Protein AF-D8F908-F1 (afdb_monomer)

Secondary structure (DSSP, 8-state):
-------TT--PPP------HHHHHHHHHHHHHHT--HHHHHHHHHHHHHHHHHHHHHHHHHHHHHHHHTT-SSS--HHHHHHHH----

Sequence (89 aa):
MVVYTLCRGLNMIRTQIYLTEHQRNELAIMAKSLGKKQSELIREAIDRLIDQAGKTHRKQVLQKAAGIWSNRTDLPDFETIRSEWNRGL

Solvent-accessible surface area (backbone atoms only — not comparable to full-atom values): 5736 Å² total; per-residue (Å²): 141,77,88,85,75,86,72,86,86,77,78,84,75,91,77,89,79,90,68,56,71,67,58,49,51,53,43,50,52,53,16,62,76,70,76,47,52,55,75,52,55,54,47,54,52,49,52,52,50,51,54,51,49,52,54,51,49,53,50,52,52,50,54,56,51,51,61,68,57,71,79,53,87,87,63,76,68,61,67,62,60,53,55,70,70,64,66,80,127

Structure (mmCIF, N/CA/C/O backbone):
data_AF-D8F908-F1
#
_entry.id   AF-D8F908-F1
#
loop_
_atom_site.group_PDB
_atom_site.id
_atom_site.type_symbol
_atom_site.label_atom_id
_atom_site.label_alt_id
_atom_site.label_comp_id
_atom_site.label_asym_id
_atom_site.label_entity_id
_atom_site.label_seq_id
_atom_site.pdbx_PDB_ins_code
_atom_site.Cartn_x
_atom_site.Cartn_y
_atom_site.Cartn_z
_atom_site.occupancy
_atom_site.B_iso_or_equiv
_atom_site.auth_seq_id
_atom_site.auth_comp_id
_atom_site.auth_asym_id
_atom_site.auth_atom_id
_atom_site.pdbx_PDB_model_num
ATOM 1 N N . MET A 1 1 ? -10.740 -20.401 4.572 1.00 33.00 1 MET A N 1
ATOM 2 C CA . MET A 1 1 ? -10.158 -20.698 3.249 1.00 33.00 1 MET A CA 1
ATOM 3 C C . MET A 1 1 ? -9.612 -19.387 2.691 1.00 33.00 1 MET A C 1
ATOM 5 O O . MET A 1 1 ? -10.354 -18.628 2.092 1.00 33.00 1 MET A O 1
ATOM 9 N N . VAL A 1 2 ? -8.358 -19.059 3.007 1.00 39.12 2 VAL A N 1
ATOM 10 C CA . VAL A 1 2 ? -7.618 -17.958 2.368 1.00 39.12 2 VAL A CA 1
ATOM 11 C C . VAL A 1 2 ? -6.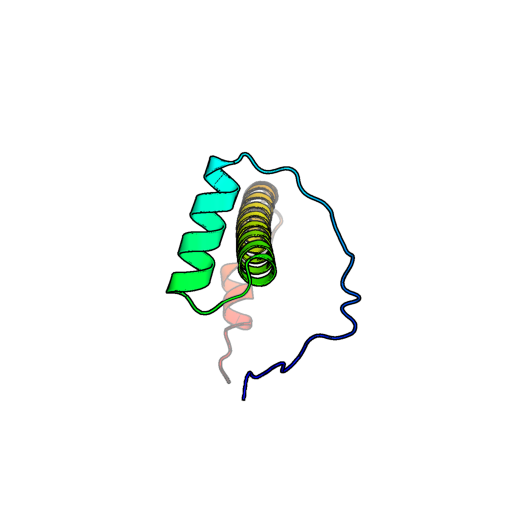430 -18.636 1.712 1.00 39.12 2 VAL A C 1
ATOM 13 O O . VAL A 1 2 ? -5.649 -19.316 2.374 1.00 39.12 2 VAL A O 1
ATOM 16 N N . VAL A 1 3 ? -6.416 -18.585 0.390 1.00 39.03 3 VAL A N 1
ATOM 17 C CA . VAL A 1 3 ? -5.526 -19.349 -0.477 1.00 39.03 3 VAL A CA 1
ATOM 18 C C . VAL A 1 3 ? -4.130 -18.727 -0.392 1.00 39.03 3 VAL A C 1
ATOM 20 O O . VAL A 1 3 ? -3.801 -17.813 -1.135 1.00 39.03 3 VAL A O 1
ATOM 23 N N . TYR A 1 4 ? -3.308 -19.199 0.547 1.00 39.38 4 TYR A N 1
ATOM 24 C CA . TYR A 1 4 ? -1.864 -18.945 0.563 1.00 39.38 4 TYR A CA 1
ATOM 25 C C . TYR A 1 4 ? -1.181 -19.905 -0.415 1.00 39.38 4 TYR A C 1
ATOM 27 O O . TYR A 1 4 ? -0.435 -20.792 -0.004 1.00 39.38 4 TYR A O 1
ATOM 35 N N . THR A 1 5 ? -1.480 -19.812 -1.709 1.00 42.84 5 THR A N 1
ATOM 36 C CA . THR A 1 5 ? -0.782 -20.644 -2.694 1.00 42.84 5 THR A CA 1
ATOM 37 C C . THR A 1 5 ? 0.334 -19.835 -3.342 1.00 42.84 5 THR A C 1
ATOM 39 O O . THR A 1 5 ? 0.087 -18.808 -3.962 1.00 42.84 5 THR A O 1
ATOM 42 N N . LEU A 1 6 ? 1.549 -20.378 -3.196 1.00 49.84 6 LEU A N 1
ATOM 43 C CA . LEU A 1 6 ? 2.806 -20.034 -3.866 1.00 49.84 6 LEU A CA 1
ATOM 44 C C . LEU A 1 6 ? 3.503 -18.738 -3.431 1.00 49.84 6 LEU A C 1
ATOM 46 O O . LEU A 1 6 ? 3.413 -17.712 -4.090 1.00 49.84 6 LEU A O 1
ATOM 50 N N . CYS A 1 7 ? 4.381 -18.852 -2.431 1.00 40.84 7 CYS A N 1
ATOM 51 C CA . CYS A 1 7 ? 5.662 -18.153 -2.504 1.00 40.84 7 CYS A CA 1
ATOM 52 C C . CYS A 1 7 ? 6.762 -18.961 -1.810 1.00 40.84 7 CYS A C 1
ATOM 54 O O . CYS A 1 7 ? 6.711 -19.238 -0.613 1.00 40.84 7 CYS A O 1
ATOM 56 N N . ARG A 1 8 ? 7.757 -19.357 -2.605 1.00 49.12 8 ARG A N 1
ATOM 57 C CA . ARG A 1 8 ? 9.044 -19.896 -2.163 1.00 49.12 8 ARG A CA 1
ATOM 58 C C . ARG A 1 8 ? 9.638 -18.978 -1.078 1.00 49.12 8 ARG A C 1
ATOM 60 O O . ARG A 1 8 ? 9.870 -17.809 -1.349 1.00 49.12 8 ARG A O 1
ATOM 67 N N . GLY A 1 9 ? 9.893 -19.504 0.121 1.00 44.69 9 GLY A N 1
ATOM 68 C CA . GLY A 1 9 ? 10.871 -18.964 1.081 1.00 44.69 9 GLY A CA 1
ATOM 69 C C . GLY A 1 9 ? 10.788 -17.476 1.462 1.00 44.69 9 GLY A C 1
ATOM 70 O O . GLY A 1 9 ? 11.823 -16.819 1.497 1.00 44.69 9 GLY A O 1
ATOM 71 N N . LEU A 1 10 ? 9.609 -16.923 1.767 1.00 53.59 10 LEU A N 1
ATOM 72 C CA . LEU A 1 10 ? 9.505 -15.552 2.289 1.00 53.59 10 LEU A CA 1
ATOM 73 C C . LEU A 1 10 ? 9.662 -15.536 3.814 1.00 53.59 10 LEU A C 1
ATOM 75 O O . LEU A 1 10 ? 8.717 -15.804 4.553 1.00 53.59 10 LEU A O 1
ATOM 79 N N . ASN A 1 11 ? 10.858 -15.198 4.290 1.00 75.44 11 ASN A N 1
ATOM 80 C CA . ASN A 1 11 ? 11.082 -14.915 5.703 1.00 75.44 11 ASN A CA 1
ATOM 81 C C . ASN A 1 11 ? 10.557 -13.497 5.995 1.00 75.44 11 ASN A C 1
ATOM 83 O O . ASN A 1 11 ? 11.121 -12.515 5.513 1.00 75.44 11 ASN A O 1
ATOM 87 N N . MET A 1 12 ? 9.437 -13.370 6.713 1.00 82.44 12 MET A N 1
ATOM 88 C CA . MET A 1 12 ? 8.873 -12.057 7.044 1.00 82.44 12 MET A CA 1
ATOM 89 C C . MET A 1 12 ? 9.773 -11.341 8.055 1.00 82.44 12 MET A C 1
ATOM 91 O O . MET A 1 12 ? 9.952 -11.814 9.175 1.00 82.44 12 MET A O 1
ATOM 95 N N . ILE A 1 13 ? 10.296 -10.174 7.685 1.00 87.00 13 ILE A N 1
ATOM 96 C CA . ILE A 1 13 ? 11.097 -9.335 8.582 1.00 87.00 13 ILE A CA 1
ATOM 97 C C . ILE A 1 13 ? 10.173 -8.320 9.259 1.00 87.00 13 ILE A C 1
ATOM 99 O O . ILE A 1 13 ? 9.410 -7.615 8.596 1.00 87.00 13 ILE A O 1
ATOM 103 N N . ARG A 1 14 ? 10.223 -8.243 10.595 1.00 87.00 14 ARG A N 1
ATOM 104 C CA . ARG A 1 14 ? 9.484 -7.227 11.350 1.00 87.00 14 ARG A CA 1
ATOM 105 C C . ARG A 1 14 ? 10.166 -5.874 11.170 1.00 87.00 14 ARG A C 1
ATOM 107 O O . ARG A 1 14 ? 11.282 -5.679 11.638 1.00 87.00 14 ARG A O 1
ATOM 114 N N . THR A 1 15 ? 9.451 -4.930 10.574 1.00 88.56 15 THR A N 1
ATOM 115 C CA . THR A 1 15 ? 9.915 -3.551 10.397 1.00 88.56 15 THR A CA 1
ATOM 116 C C . THR A 1 15 ? 9.030 -2.604 11.194 1.00 88.56 15 THR A C 1
ATOM 118 O O . THR A 1 15 ? 7.804 -2.712 11.162 1.00 88.56 15 THR A O 1
ATOM 121 N N . GLN A 1 16 ? 9.651 -1.676 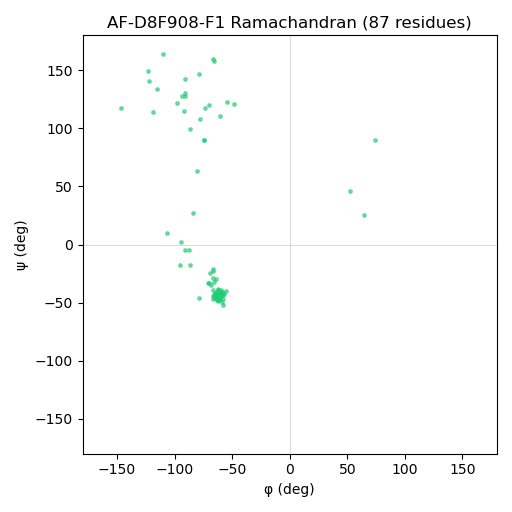11.919 1.00 91.25 16 GLN A N 1
ATOM 122 C CA . GLN A 1 16 ? 8.951 -0.576 12.571 1.00 91.25 16 GLN A CA 1
ATOM 123 C C . GLN A 1 16 ? 8.896 0.615 11.615 1.00 91.25 16 GLN A C 1
ATOM 125 O O . GLN A 1 16 ? 9.914 1.004 11.049 1.00 91.25 16 GLN A O 1
ATOM 130 N N . ILE A 1 17 ? 7.706 1.183 11.441 1.00 91.56 17 ILE A N 1
ATOM 13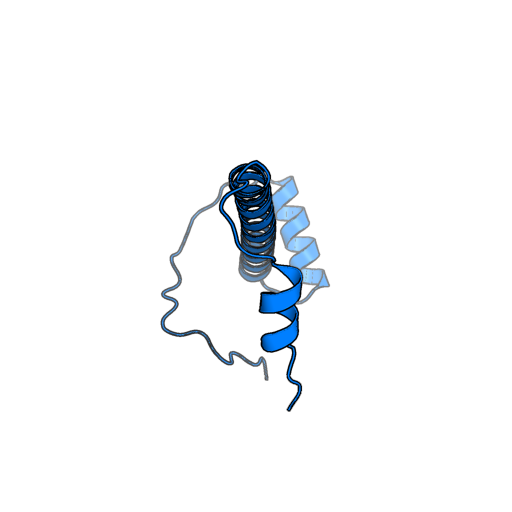1 C CA . ILE A 1 17 ? 7.479 2.375 10.625 1.00 91.56 17 ILE A CA 1
ATOM 132 C C . ILE A 1 17 ? 6.837 3.452 11.492 1.00 91.56 17 ILE A C 1
ATOM 134 O O . ILE A 1 17 ? 5.993 3.152 12.340 1.00 91.56 17 ILE A O 1
ATOM 138 N N . TYR A 1 18 ? 7.248 4.698 11.289 1.00 95.19 18 TYR A N 1
ATOM 139 C CA . TYR A 1 18 ? 6.627 5.847 11.934 1.00 95.19 18 TYR A CA 1
ATOM 140 C C . TYR A 1 18 ? 5.518 6.372 11.030 1.00 95.19 18 TYR A C 1
ATOM 142 O O . TYR A 1 18 ? 5.741 6.618 9.847 1.00 95.19 18 TYR A O 1
ATOM 150 N N . LEU A 1 19 ? 4.326 6.521 11.595 1.00 95.06 19 LEU A N 1
ATOM 151 C CA . LEU A 1 19 ? 3.163 7.097 10.934 1.00 95.06 19 LEU A CA 1
ATOM 152 C C . LEU A 1 19 ? 2.689 8.281 11.761 1.00 95.06 19 LEU A C 1
ATOM 154 O O . LEU A 1 19 ? 2.805 8.274 12.990 1.00 95.06 19 LEU A O 1
ATOM 158 N N . THR A 1 20 ? 2.115 9.275 11.095 1.00 98.19 20 THR A N 1
ATOM 159 C CA . THR A 1 20 ? 1.359 10.299 11.811 1.00 98.19 20 THR A CA 1
ATOM 160 C C . THR A 1 20 ? 0.119 9.673 12.447 1.00 98.19 20 THR A C 1
ATOM 162 O O . THR A 1 20 ? -0.371 8.623 12.017 1.00 98.19 20 THR A O 1
ATOM 165 N N . GLU A 1 21 ? -0.421 10.328 13.472 1.00 98.12 21 GLU A N 1
ATOM 166 C CA . GLU A 1 21 ? -1.662 9.885 14.111 1.00 98.12 21 GLU A CA 1
ATOM 167 C C . GLU A 1 21 ? -2.812 9.786 13.100 1.00 98.12 21 GLU A C 1
ATOM 169 O O . GLU A 1 21 ? -3.520 8.781 13.056 1.00 98.12 21 GLU A O 1
ATOM 174 N N . HIS A 1 22 ? -2.922 10.777 12.211 1.00 97.88 22 HIS A N 1
ATOM 175 C CA . HIS A 1 22 ? -3.904 10.770 11.133 1.00 97.88 22 HIS A CA 1
ATOM 176 C C . HIS A 1 22 ? -3.741 9.550 10.211 1.00 97.88 22 HIS A C 1
ATOM 178 O O . HIS A 1 22 ? -4.701 8.813 10.008 1.00 97.88 22 HIS A O 1
ATOM 184 N N . GLN A 1 23 ? -2.525 9.257 9.731 1.00 97.25 23 GLN A N 1
ATOM 185 C CA . GLN A 1 23 ? -2.267 8.086 8.877 1.00 97.25 23 GLN A CA 1
ATOM 186 C C . GLN A 1 23 ? -2.628 6.768 9.568 1.00 97.25 23 GLN A C 1
ATOM 188 O O . GLN A 1 23 ? -3.198 5.874 8.944 1.00 97.25 23 GLN A O 1
ATOM 193 N N . ARG A 1 24 ? -2.309 6.639 10.861 1.00 96.62 24 ARG A N 1
ATOM 194 C CA . ARG A 1 24 ? -2.657 5.454 11.651 1.00 96.62 24 ARG A CA 1
ATOM 195 C C . ARG A 1 24 ? -4.174 5.289 11.773 1.00 96.62 24 ARG A C 1
ATOM 197 O O . ARG A 1 24 ? -4.665 4.166 11.657 1.00 96.62 24 ARG A O 1
ATOM 204 N N . ASN A 1 25 ? -4.900 6.382 11.999 1.00 97.81 25 ASN A N 1
ATOM 205 C CA . ASN A 1 25 ? -6.355 6.366 12.129 1.00 97.81 25 ASN A CA 1
ATOM 206 C C . ASN A 1 25 ? -7.027 5.996 10.803 1.00 97.81 25 ASN A C 1
ATOM 208 O O . ASN A 1 25 ? -7.846 5.078 10.778 1.00 97.81 25 ASN A O 1
ATOM 212 N N . GLU A 1 26 ? -6.608 6.607 9.695 1.00 97.69 26 GLU A N 1
ATOM 213 C CA . GLU A 1 26 ? -7.101 6.254 8.360 1.00 97.69 26 GLU A CA 1
ATOM 214 C C . GLU A 1 26 ? -6.814 4.786 8.023 1.00 97.69 26 GLU A C 1
ATOM 216 O O . GLU A 1 26 ? -7.689 4.056 7.552 1.00 97.69 26 GLU A O 1
ATOM 221 N N . LEU A 1 27 ? -5.611 4.297 8.343 1.00 96.75 27 LEU A N 1
ATOM 222 C CA . LEU A 1 27 ? -5.258 2.895 8.133 1.00 96.75 27 LEU A CA 1
ATOM 223 C C . LEU A 1 27 ? -6.137 1.945 8.958 1.00 96.75 27 LEU A C 1
ATOM 225 O O . LEU A 1 27 ? -6.526 0.886 8.464 1.00 96.75 27 LEU A O 1
ATOM 229 N N . ALA A 1 28 ? -6.470 2.307 10.198 1.00 96.25 28 ALA A N 1
ATOM 230 C CA . ALA A 1 28 ? -7.375 1.531 11.041 1.00 96.25 28 ALA A CA 1
ATOM 231 C C . ALA A 1 28 ? -8.803 1.490 10.476 1.00 96.25 28 ALA A C 1
ATOM 233 O O . ALA A 1 28 ? -9.424 0.424 10.471 1.00 96.25 28 ALA A O 1
ATOM 234 N N . ILE A 1 29 ? -9.303 2.622 9.972 1.00 97.75 29 ILE A N 1
ATOM 235 C CA . ILE A 1 29 ? -10.624 2.723 9.340 1.00 97.75 29 ILE A CA 1
ATOM 236 C C . ILE A 1 29 ? -10.676 1.838 8.089 1.00 97.75 29 ILE A C 1
ATOM 238 O O . ILE A 1 29 ? -11.582 1.011 7.966 1.00 97.75 29 ILE A O 1
ATOM 242 N N . MET A 1 30 ? -9.672 1.934 7.212 1.00 97.00 30 MET A N 1
ATOM 243 C CA . MET A 1 30 ? -9.570 1.107 6.004 1.00 97.00 30 MET A CA 1
ATOM 244 C C . MET A 1 30 ? -9.433 -0.386 6.322 1.00 97.00 30 MET A C 1
ATOM 246 O O . MET A 1 30 ? -10.062 -1.226 5.686 1.00 97.00 30 MET A O 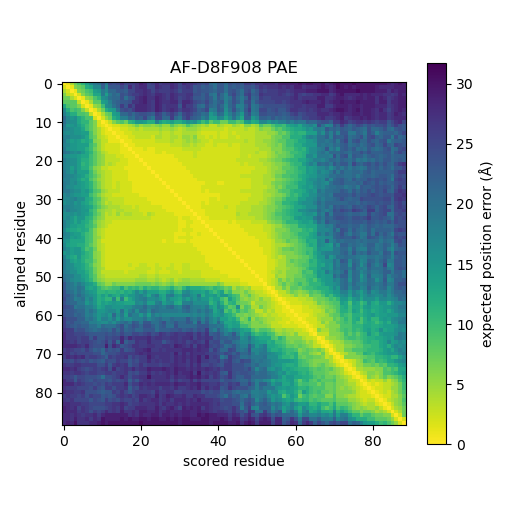1
ATOM 250 N N . ALA A 1 31 ? -8.631 -0.741 7.328 1.00 95.56 31 ALA A N 1
ATOM 251 C CA . ALA A 1 31 ? -8.480 -2.126 7.772 1.00 95.56 31 ALA A CA 1
ATOM 252 C C . ALA A 1 31 ? -9.820 -2.713 8.225 1.00 95.56 31 ALA A C 1
ATOM 254 O O . ALA A 1 31 ? -10.183 -3.820 7.827 1.00 95.56 31 ALA A O 1
ATOM 255 N N . LYS A 1 32 ? -10.584 -1.940 9.005 1.00 96.31 32 LYS A N 1
ATOM 256 C CA . LYS A 1 32 ? -11.902 -2.345 9.491 1.00 96.31 32 LYS A CA 1
ATOM 257 C C . LYS A 1 32 ? -12.910 -2.489 8.353 1.00 96.31 32 LYS A C 1
ATOM 259 O O . LYS A 1 32 ? -13.624 -3.487 8.327 1.00 96.31 32 LYS A O 1
ATOM 264 N N . SER A 1 33 ? -12.964 -1.534 7.424 1.00 96.56 33 SER A N 1
ATOM 265 C CA . SER A 1 33 ? -13.915 -1.583 6.305 1.00 96.56 33 SER A CA 1
ATOM 266 C C . SER A 1 33 ? -13.634 -2.742 5.346 1.00 96.56 33 SER A C 1
ATOM 268 O O . SER A 1 33 ? -14.568 -3.328 4.808 1.00 96.56 33 SER A O 1
ATOM 270 N N . LEU A 1 34 ? -12.362 -3.115 5.179 1.00 94.19 34 LEU A N 1
ATOM 271 C CA . LEU A 1 34 ? -11.931 -4.210 4.306 1.00 94.19 34 LEU A C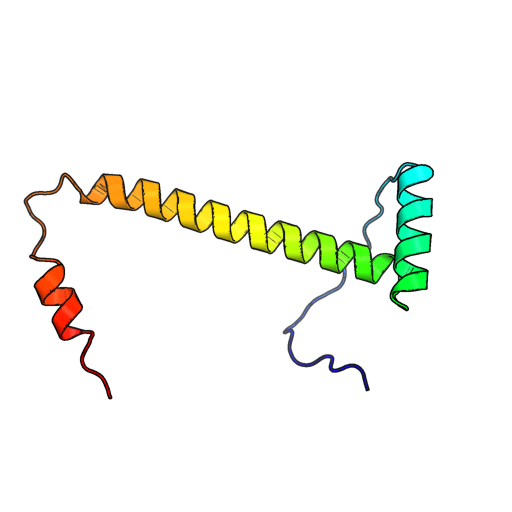A 1
ATOM 272 C C . LEU A 1 34 ? -11.848 -5.572 5.017 1.00 94.19 34 LEU A C 1
ATOM 274 O O . LEU A 1 34 ? -11.551 -6.571 4.366 1.00 94.19 34 LEU A O 1
ATOM 278 N N . GLY A 1 35 ? -12.067 -5.628 6.336 1.00 95.00 35 GLY A N 1
ATOM 279 C CA . GLY A 1 35 ? -11.920 -6.855 7.127 1.00 95.00 35 GLY A CA 1
ATOM 280 C C . GLY A 1 35 ? -10.483 -7.398 7.181 1.00 95.00 35 GLY A C 1
ATOM 281 O O . GLY A 1 35 ? -10.287 -8.598 7.364 1.00 95.00 35 GLY A O 1
ATOM 282 N N . LYS A 1 36 ? -9.476 -6.533 7.006 1.00 92.81 36 LYS A N 1
ATOM 283 C CA . LYS A 1 36 ? -8.049 -6.894 6.942 1.00 92.81 36 LYS A CA 1
ATOM 284 C C . LYS A 1 36 ? -7.278 -6.417 8.166 1.00 92.81 36 LYS A C 1
ATOM 286 O O . LYS A 1 36 ? -7.713 -5.534 8.902 1.00 92.81 36 LYS A O 1
ATOM 291 N N . LYS A 1 37 ? -6.073 -6.958 8.373 1.00 92.00 37 LYS A N 1
ATOM 292 C CA . LYS A 1 37 ? -5.129 -6.405 9.361 1.00 92.00 37 LYS A CA 1
ATOM 293 C C . LYS A 1 37 ? -4.422 -5.174 8.785 1.00 92.00 37 LYS A C 1
ATOM 295 O O . LYS A 1 37 ? -4.079 -5.145 7.609 1.00 92.00 37 LYS A O 1
ATOM 300 N N . GLN A 1 38 ? -4.091 -4.191 9.624 1.00 93.19 38 GLN A N 1
ATOM 301 C CA . GLN A 1 38 ? -3.313 -3.016 9.191 1.00 93.19 38 GLN A CA 1
ATOM 302 C C . GLN A 1 38 ? -1.973 -3.408 8.542 1.00 93.19 38 GLN A C 1
ATOM 304 O O . GLN A 1 38 ? -1.593 -2.860 7.513 1.00 93.19 38 GLN A O 1
ATOM 309 N N . SER A 1 39 ? -1.285 -4.413 9.096 1.00 90.81 39 SER A N 1
ATOM 310 C CA . SER A 1 39 ? -0.027 -4.938 8.545 1.00 90.81 39 SER A CA 1
ATOM 311 C C . SER A 1 39 ? -0.188 -5.642 7.196 1.00 90.81 39 SER A C 1
ATOM 313 O O . SER A 1 39 ? 0.788 -5.809 6.470 1.00 90.81 39 SER A O 1
ATOM 315 N N . GLU A 1 40 ? -1.394 -6.091 6.860 1.00 92.50 40 GLU A N 1
ATOM 316 C CA . GLU A 1 40 ? -1.720 -6.656 5.554 1.00 92.50 40 GLU A CA 1
ATOM 317 C C . GLU A 1 40 ? -1.930 -5.551 4.527 1.00 92.50 40 GLU A C 1
ATOM 319 O O . GLU A 1 40 ? -1.298 -5.589 3.477 1.00 92.50 40 GLU A O 1
ATOM 324 N N . LEU A 1 41 ? -2.686 -4.509 4.881 1.00 93.81 41 LEU A N 1
ATOM 325 C CA . LEU A 1 41 ? -2.848 -3.332 4.026 1.00 93.81 41 LEU A CA 1
ATOM 326 C C . LEU A 1 41 ? -1.524 -2.625 3.732 1.00 93.81 41 LEU A C 1
ATOM 328 O O . LEU A 1 41 ? -1.280 -2.249 2.590 1.00 93.81 41 LEU A O 1
ATOM 332 N N . ILE A 1 42 ? -0.654 -2.473 4.737 1.00 93.38 42 ILE A N 1
ATOM 333 C CA . ILE A 1 42 ? 0.675 -1.876 4.542 1.00 93.38 42 ILE A CA 1
ATOM 334 C C . ILE A 1 42 ? 1.491 -2.701 3.544 1.00 93.38 42 ILE A C 1
ATOM 336 O O . ILE A 1 42 ? 2.075 -2.132 2.626 1.00 93.38 42 ILE A O 1
ATOM 340 N N . ARG A 1 43 ? 1.519 -4.032 3.693 1.00 93.00 43 ARG A N 1
ATOM 341 C CA . ARG A 1 43 ? 2.253 -4.904 2.765 1.00 93.00 43 ARG A CA 1
ATOM 342 C C . ARG A 1 43 ? 1.687 -4.820 1.354 1.00 93.00 43 ARG A C 1
ATOM 344 O O . ARG A 1 43 ? 2.449 -4.570 0.438 1.00 93.00 43 ARG A O 1
ATOM 351 N N . GLU A 1 44 ? 0.369 -4.911 1.191 1.00 92.31 44 GLU A N 1
ATOM 352 C CA . GLU A 1 44 ? -0.267 -4.791 -0.127 1.00 92.31 44 GLU A CA 1
ATOM 353 C C . GLU A 1 44 ? 0.015 -3.441 -0.797 1.00 92.31 44 GLU A C 1
ATOM 355 O O . GLU A 1 44 ? 0.227 -3.382 -2.007 1.00 92.31 44 GLU A O 1
ATOM 360 N N . ALA A 1 45 ? 0.019 -2.349 -0.029 1.00 93.44 45 ALA A N 1
ATOM 361 C CA . ALA A 1 45 ? 0.358 -1.030 -0.548 1.00 93.44 45 ALA A CA 1
ATOM 362 C C . ALA A 1 45 ? 1.823 -0.961 -1.009 1.00 93.44 45 ALA A C 1
ATOM 364 O O . ALA A 1 45 ? 2.098 -0.429 -2.085 1.00 93.44 45 ALA A O 1
ATOM 365 N N . ILE A 1 46 ? 2.747 -1.531 -0.229 1.00 92.44 46 ILE A N 1
ATOM 366 C CA . ILE A 1 46 ? 4.171 -1.611 -0.578 1.00 92.44 46 ILE A CA 1
ATOM 367 C C . ILE A 1 46 ? 4.379 -2.493 -1.814 1.00 92.44 46 ILE A C 1
ATOM 369 O O . ILE A 1 46 ? 5.064 -2.064 -2.738 1.00 92.44 46 ILE A O 1
ATOM 373 N N . ASP A 1 47 ? 3.750 -3.668 -1.878 1.00 90.31 47 ASP A N 1
ATOM 374 C CA . ASP A 1 47 ? 3.841 -4.584 -3.021 1.00 90.31 47 ASP A CA 1
ATOM 375 C C . ASP A 1 47 ? 3.376 -3.890 -4.308 1.00 90.31 47 ASP A C 1
ATOM 377 O O . ASP A 1 47 ? 4.081 -3.883 -5.318 1.00 90.31 47 ASP A O 1
ATOM 381 N N . ARG A 1 48 ? 2.230 -3.195 -4.255 1.00 89.94 48 ARG A N 1
ATOM 382 C CA . ARG A 1 48 ? 1.720 -2.408 -5.390 1.00 89.94 48 ARG A CA 1
ATOM 383 C C . ARG A 1 48 ? 2.684 -1.302 -5.806 1.00 89.94 48 ARG A C 1
ATOM 385 O O . ARG A 1 48 ? 2.854 -1.072 -7.003 1.00 89.94 48 ARG A O 1
ATOM 392 N N . LEU A 1 49 ? 3.298 -0.613 -4.847 1.00 88.81 49 LEU A N 1
ATOM 393 C CA . LEU A 1 49 ? 4.262 0.448 -5.129 1.00 88.81 49 LEU A CA 1
ATOM 394 C C . LEU A 1 49 ? 5.528 -0.110 -5.794 1.00 88.81 49 LEU A C 1
ATOM 396 O O . LEU A 1 49 ? 6.000 0.460 -6.779 1.00 88.81 49 LEU A O 1
ATOM 400 N N . ILE A 1 50 ? 6.046 -1.240 -5.304 1.00 84.38 50 ILE A N 1
ATOM 401 C CA . ILE A 1 50 ? 7.203 -1.934 -5.885 1.00 84.38 50 ILE A CA 1
ATOM 402 C C . ILE A 1 50 ? 6.889 -2.375 -7.317 1.00 84.38 50 ILE A C 1
ATOM 404 O O . ILE A 1 50 ? 7.671 -2.099 -8.229 1.00 84.38 50 ILE A O 1
ATOM 408 N N . ASP A 1 51 ? 5.726 -2.983 -7.544 1.00 85.94 51 ASP A N 1
ATOM 409 C CA . ASP A 1 51 ? 5.296 -3.419 -8.873 1.00 85.94 51 ASP A CA 1
ATOM 410 C C . ASP A 1 51 ? 5.181 -2.248 -9.858 1.00 85.94 51 ASP A C 1
ATOM 412 O O . ASP A 1 51 ? 5.607 -2.338 -11.015 1.00 85.94 51 ASP A O 1
ATOM 416 N N . GLN A 1 52 ? 4.610 -1.126 -9.412 1.00 86.62 52 GLN A N 1
ATOM 417 C CA . GLN A 1 52 ? 4.489 0.089 -10.219 1.00 86.62 52 GLN A CA 1
ATOM 418 C C . GLN A 1 52 ? 5.860 0.693 -10.547 1.00 86.62 52 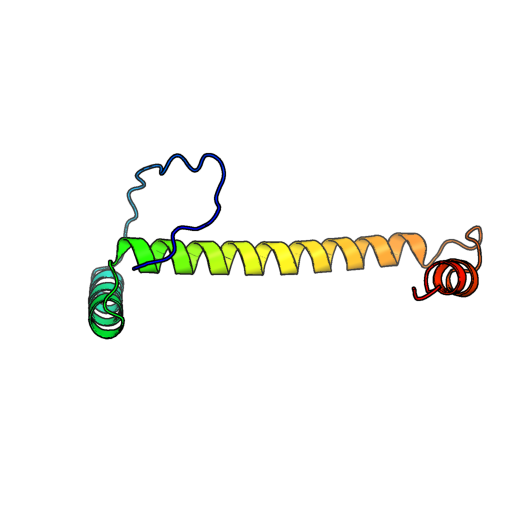GLN A C 1
ATOM 420 O O . GLN A 1 52 ? 6.115 1.067 -11.700 1.00 86.62 52 GLN A O 1
ATOM 425 N N . ALA A 1 53 ? 6.760 0.748 -9.564 1.00 83.38 53 ALA A N 1
ATOM 426 C CA . ALA A 1 53 ? 8.123 1.225 -9.753 1.00 83.38 53 ALA A CA 1
ATOM 427 C C . ALA A 1 53 ? 8.901 0.325 -10.727 1.00 83.38 53 ALA A C 1
ATOM 429 O O . ALA A 1 53 ? 9.520 0.828 -11.666 1.00 83.38 53 ALA A O 1
ATOM 430 N N . GLY A 1 54 ? 8.801 -1.000 -10.585 1.00 80.19 54 GLY A N 1
ATOM 431 C CA . GLY A 1 54 ? 9.447 -1.973 -11.469 1.00 80.19 54 GLY A CA 1
ATOM 432 C C . GLY A 1 54 ? 8.967 -1.879 -12.920 1.00 80.19 54 GLY A C 1
ATOM 433 O O . GLY A 1 54 ? 9.781 -1.873 -13.847 1.00 80.19 54 GLY A O 1
ATOM 434 N N . LYS A 1 55 ? 7.655 -1.721 -13.145 1.00 76.00 55 LYS A N 1
ATOM 435 C CA . LYS A 1 55 ? 7.085 -1.503 -14.491 1.00 76.00 55 LYS A CA 1
ATOM 436 C C . LYS A 1 55 ? 7.586 -0.205 -15.120 1.00 76.00 55 LYS A C 1
ATOM 438 O O . LYS A 1 55 ? 7.957 -0.192 -16.295 1.00 76.00 55 LYS A O 1
ATOM 443 N N . THR A 1 56 ? 7.632 0.870 -14.338 1.00 71.75 56 THR A N 1
ATOM 444 C CA . THR A 1 56 ? 8.138 2.173 -14.788 1.00 71.75 56 THR A CA 1
ATOM 445 C C . THR A 1 56 ? 9.622 2.089 -15.137 1.00 71.75 56 THR A C 1
ATOM 447 O O . THR A 1 56 ? 10.027 2.542 -16.206 1.00 71.75 56 THR A O 1
ATOM 450 N N . HIS A 1 57 ? 10.418 1.429 -14.296 1.00 70.94 57 HIS A N 1
ATOM 451 C CA . HIS A 1 57 ? 11.840 1.221 -14.534 1.00 70.94 57 HIS A CA 1
ATOM 452 C C . HIS A 1 57 ? 12.091 0.391 -15.799 1.00 70.94 57 HIS A C 1
ATOM 454 O O . HIS A 1 57 ? 12.852 0.807 -16.670 1.00 70.94 57 HIS A O 1
ATOM 460 N N . ARG A 1 58 ? 11.379 -0.732 -15.973 1.00 68.81 58 ARG A N 1
ATOM 461 C CA . ARG A 1 58 ? 11.469 -1.553 -17.191 1.00 68.81 58 ARG A CA 1
ATOM 462 C C . ARG A 1 58 ? 11.121 -0.746 -18.442 1.00 68.81 58 ARG A C 1
ATOM 464 O O . ARG A 1 58 ? 11.834 -0.838 -19.436 1.00 68.81 58 ARG A O 1
ATOM 471 N N . LYS A 1 59 ? 10.061 0.069 -18.395 1.00 74.44 59 LYS A N 1
ATOM 472 C CA . LYS A 1 59 ? 9.677 0.956 -19.504 1.00 74.44 59 LYS A CA 1
ATOM 473 C C . LYS A 1 59 ? 10.783 1.964 -19.830 1.00 74.44 59 LYS A C 1
ATOM 475 O O . LYS A 1 59 ? 11.112 2.134 -20.999 1.00 74.44 59 LYS A O 1
ATOM 480 N N . GLN A 1 60 ? 11.380 2.592 -18.819 1.00 73.00 60 GLN A N 1
ATOM 481 C CA . GLN A 1 60 ? 12.478 3.546 -19.001 1.00 73.00 60 GLN A CA 1
ATOM 482 C C . GLN A 1 60 ? 13.736 2.886 -19.583 1.00 73.00 60 GLN A C 1
ATOM 484 O O . GLN A 1 60 ? 14.354 3.447 -20.484 1.00 73.00 60 GLN A O 1
ATOM 489 N N . VAL A 1 61 ? 14.104 1.691 -19.111 1.00 74.50 61 VAL A N 1
ATOM 490 C CA . VAL A 1 61 ? 15.243 0.927 -19.650 1.00 74.50 61 VAL A CA 1
ATOM 491 C C . VAL A 1 61 ?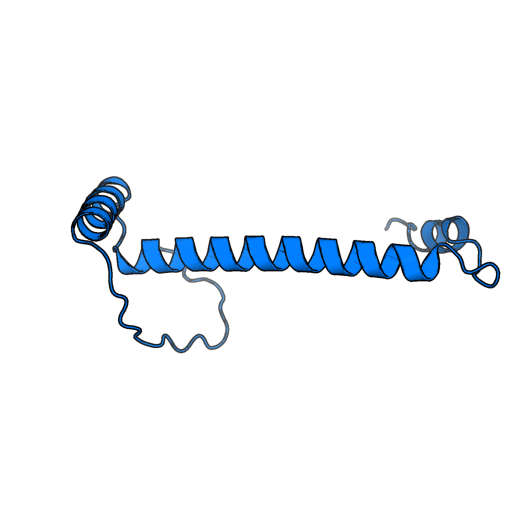 14.996 0.544 -21.108 1.00 74.50 61 VAL A C 1
ATOM 493 O O . VAL A 1 61 ? 15.870 0.763 -21.941 1.00 74.50 61 VAL A O 1
ATOM 496 N N . LEU A 1 62 ? 13.800 0.045 -21.443 1.00 75.38 62 LEU A N 1
ATOM 497 C CA . LEU A 1 62 ? 13.439 -0.287 -22.824 1.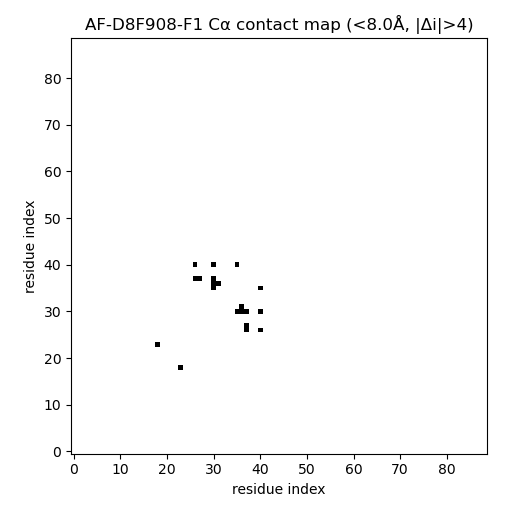00 75.38 62 LEU A CA 1
ATOM 498 C C . LEU A 1 62 ? 13.445 0.943 -23.739 1.00 75.38 62 LEU A C 1
ATOM 500 O O . LEU A 1 62 ? 13.933 0.849 -24.857 1.00 75.38 62 LEU A O 1
ATOM 504 N N . GLN A 1 63 ? 12.965 2.100 -23.274 1.00 73.88 63 GLN A N 1
ATOM 505 C CA . GLN A 1 63 ? 13.027 3.348 -24.046 1.00 73.88 63 GLN A CA 1
ATOM 506 C C . GLN A 1 63 ? 14.469 3.809 -24.289 1.00 73.88 63 GLN A C 1
ATOM 508 O O . GLN A 1 63 ? 14.811 4.188 -25.407 1.00 73.88 63 GLN A O 1
ATOM 513 N N . LYS A 1 64 ? 15.334 3.730 -23.272 1.00 70.69 64 LYS A N 1
ATOM 514 C CA . LYS A 1 64 ? 16.763 4.038 -23.429 1.00 70.69 64 LYS A CA 1
ATOM 515 C C . LYS A 1 64 ? 17.447 3.063 -24.390 1.00 70.69 64 LYS A C 1
ATOM 517 O O . LYS A 1 64 ? 18.200 3.498 -25.251 1.00 70.69 64 LYS A O 1
ATOM 522 N N . ALA A 1 65 ? 17.158 1.766 -24.279 1.00 67.12 65 ALA A N 1
ATOM 523 C CA . ALA A 1 65 ? 17.713 0.738 -25.156 1.00 67.12 65 ALA A CA 1
ATOM 524 C C . ALA A 1 65 ? 17.217 0.867 -26.607 1.00 67.12 65 ALA A C 1
ATOM 526 O O . ALA A 1 65 ? 18.013 0.721 -27.531 1.00 67.12 65 ALA A O 1
ATOM 527 N N . ALA A 1 66 ? 15.942 1.212 -26.815 1.00 64.38 66 ALA A N 1
ATOM 528 C CA . ALA A 1 66 ? 15.392 1.482 -28.143 1.00 64.38 66 ALA A CA 1
ATOM 529 C C . ALA A 1 66 ? 16.152 2.616 -28.852 1.00 64.38 66 ALA A C 1
ATOM 531 O O . ALA A 1 66 ? 16.490 2.489 -30.026 1.00 64.38 66 ALA A O 1
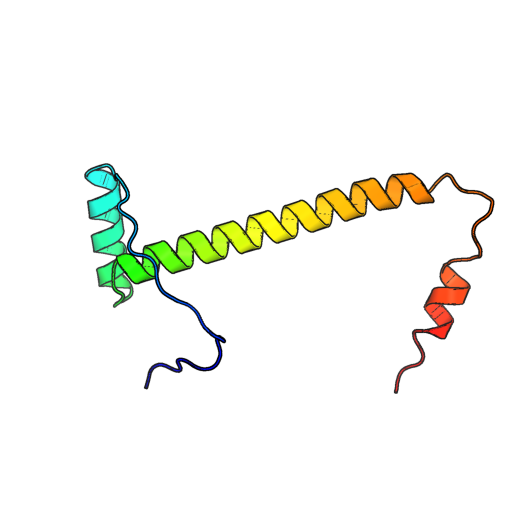ATOM 532 N N . GLY A 1 67 ? 16.514 3.679 -28.125 1.00 63.09 67 GLY A N 1
ATOM 533 C CA . GLY A 1 67 ? 17.330 4.771 -28.667 1.00 63.09 67 GLY A CA 1
ATOM 534 C C . GLY A 1 67 ? 18.746 4.349 -29.084 1.00 63.09 67 GLY A C 1
ATOM 535 O O . GLY A 1 67 ? 19.291 4.909 -30.029 1.00 63.09 67 GLY A O 1
ATOM 536 N N . ILE A 1 68 ? 19.329 3.335 -28.434 1.00 66.00 68 ILE A N 1
ATOM 537 C CA . ILE A 1 68 ? 20.671 2.818 -28.765 1.00 66.00 68 ILE A CA 1
ATOM 538 C C . ILE A 1 68 ? 20.658 2.054 -30.100 1.00 66.00 68 ILE A C 1
ATOM 540 O O . ILE A 1 68 ? 21.645 2.070 -30.830 1.00 66.00 68 ILE A O 1
ATOM 544 N N . TRP A 1 69 ? 19.556 1.377 -30.429 1.00 59.41 69 TRP A N 1
ATOM 545 C CA . TRP A 1 69 ? 19.476 0.508 -31.610 1.00 59.41 69 TRP A CA 1
ATOM 546 C C . TRP A 1 69 ? 18.878 1.232 -32.826 1.00 59.41 69 TRP A C 1
ATOM 548 O O . TRP A 1 69 ? 19.093 0.798 -33.951 1.00 59.41 69 TRP A O 1
ATOM 558 N N . SER A 1 70 ? 18.193 2.364 -32.620 1.00 60.78 70 SER A N 1
ATOM 559 C CA . SER A 1 70 ? 17.523 3.134 -33.680 1.00 60.78 70 SER A CA 1
ATOM 560 C C . SER A 1 70 ? 18.466 3.783 -34.704 1.00 60.78 70 SER A C 1
ATOM 562 O O . SER A 1 70 ? 18.026 4.080 -35.808 1.00 60.78 70 SER A O 1
ATOM 564 N N . ASN A 1 71 ? 19.733 4.023 -34.353 1.00 61.50 71 ASN A N 1
ATOM 565 C CA . ASN A 1 71 ? 20.706 4.707 -35.222 1.00 61.50 71 ASN A CA 1
ATOM 566 C C . ASN A 1 71 ? 21.754 3.757 -35.821 1.00 61.50 71 ASN A C 1
ATOM 568 O O . ASN A 1 71 ? 22.752 4.206 -36.384 1.00 61.50 71 ASN A O 1
ATOM 572 N N . ARG A 1 72 ? 21.561 2.445 -35.665 1.00 65.88 72 ARG A N 1
ATOM 573 C CA . ARG A 1 72 ? 22.458 1.429 -36.210 1.00 65.88 72 ARG A CA 1
ATOM 574 C C . ARG A 1 72 ? 21.973 1.009 -37.592 1.00 65.88 72 ARG A C 1
ATOM 576 O O . ARG A 1 72 ? 20.895 0.446 -37.732 1.00 65.88 72 ARG A O 1
ATOM 583 N N . THR A 1 73 ? 22.778 1.299 -38.605 1.00 63.81 73 THR A N 1
ATOM 584 C CA . THR A 1 73 ? 22.524 0.944 -40.010 1.00 63.81 73 THR A CA 1
ATOM 585 C C . THR A 1 73 ? 23.051 -0.445 -40.380 1.00 63.81 73 THR A C 1
ATOM 587 O O . THR A 1 73 ? 22.833 -0.906 -41.494 1.00 63.81 73 THR A O 1
ATOM 590 N N . ASP A 1 74 ? 23.739 -1.114 -39.452 1.00 74.00 74 ASP A N 1
ATOM 591 C CA . ASP A 1 74 ? 24.361 -2.433 -39.611 1.00 74.00 74 ASP A CA 1
ATOM 592 C C . ASP A 1 74 ? 23.469 -3.595 -39.140 1.00 74.00 74 ASP A C 1
ATOM 594 O O . ASP A 1 74 ? 23.891 -4.751 -39.146 1.00 74.00 74 ASP A O 1
ATOM 598 N N . LEU A 1 75 ? 22.249 -3.298 -38.690 1.00 68.75 75 LEU A N 1
ATOM 599 C CA . LEU A 1 75 ? 21.332 -4.288 -38.139 1.00 68.75 75 LEU A CA 1
ATOM 600 C C . LEU A 1 75 ? 20.416 -4.876 -39.230 1.00 68.75 75 LEU A C 1
ATOM 602 O O . LEU A 1 75 ? 19.986 -4.148 -40.125 1.00 68.75 75 LEU A O 1
ATOM 606 N N . PRO A 1 76 ? 20.112 -6.187 -39.164 1.00 69.50 76 PRO A N 1
ATOM 607 C CA . PRO A 1 76 ? 19.219 -6.849 -40.111 1.00 69.50 76 PRO A CA 1
ATOM 608 C C . PRO A 1 76 ? 17.781 -6.338 -39.977 1.00 69.50 76 PRO A C 1
ATOM 610 O O . PRO A 1 76 ? 17.397 -5.808 -38.933 1.00 69.50 76 PRO A O 1
ATOM 613 N N . ASP A 1 77 ? 16.972 -6.541 -41.018 1.00 73.38 77 ASP A N 1
ATOM 614 C CA . ASP A 1 77 ? 15.561 -6.167 -40.989 1.00 73.38 77 ASP A CA 1
ATOM 615 C C . ASP A 1 77 ? 14.807 -6.910 -39.869 1.00 73.38 77 ASP A C 1
ATOM 617 O O . ASP A 1 77 ? 14.595 -8.128 -39.896 1.00 73.38 77 ASP A O 1
ATOM 621 N N . PHE A 1 78 ? 14.408 -6.141 -38.857 1.00 72.25 78 PHE A N 1
ATOM 622 C CA . PHE A 1 78 ? 13.727 -6.641 -37.673 1.00 72.25 78 PHE A CA 1
ATOM 623 C C . PHE A 1 78 ? 12.310 -7.134 -37.965 1.00 72.25 78 PHE A C 1
ATOM 625 O O . PHE A 1 78 ? 11.819 -7.972 -37.205 1.00 72.25 78 PHE A O 1
ATOM 632 N N . GLU A 1 79 ? 11.648 -6.654 -39.026 1.00 70.06 79 GLU A N 1
ATOM 633 C CA . GLU A 1 79 ? 10.328 -7.171 -39.407 1.00 70.06 79 GLU A CA 1
ATOM 634 C C . GLU A 1 79 ? 10.427 -8.619 -39.881 1.00 70.06 79 GLU A C 1
ATOM 636 O O . GLU A 1 79 ? 9.666 -9.468 -39.409 1.00 70.06 79 GLU A O 1
ATOM 641 N N . THR A 1 80 ? 11.428 -8.925 -40.710 1.00 72.56 80 THR A N 1
ATOM 642 C CA . THR A 1 80 ? 11.694 -10.287 -41.184 1.00 72.56 80 THR A CA 1
ATOM 643 C C . THR A 1 80 ? 11.941 -11.238 -40.004 1.00 72.56 80 THR A C 1
ATOM 645 O O . THR A 1 80 ? 11.220 -12.224 -39.850 1.00 72.56 80 THR A O 1
ATOM 648 N N . ILE A 1 81 ? 12.849 -10.895 -39.082 1.00 73.62 81 ILE A N 1
ATOM 649 C CA . ILE A 1 81 ? 13.156 -11.731 -37.900 1.00 73.62 81 ILE A CA 1
ATOM 650 C C . ILE A 1 81 ? 11.929 -11.898 -36.987 1.00 73.62 81 ILE A C 1
ATOM 652 O O . ILE A 1 81 ? 11.683 -12.973 -36.435 1.00 73.62 81 ILE A O 1
ATOM 656 N N . ARG A 1 82 ? 11.125 -10.841 -36.813 1.00 73.38 82 ARG A N 1
ATOM 657 C CA . ARG A 1 82 ? 9.922 -10.895 -35.972 1.00 73.38 82 ARG A CA 1
ATOM 658 C C . ARG A 1 82 ? 8.819 -11.747 -36.594 1.00 73.38 82 ARG A C 1
ATOM 660 O O . ARG A 1 82 ? 8.081 -12.402 -35.858 1.00 73.38 82 ARG A O 1
ATOM 667 N N . SER A 1 83 ? 8.723 -11.765 -37.921 1.00 73.94 83 SER A N 1
ATOM 668 C CA . SER A 1 83 ? 7.763 -12.593 -38.652 1.00 73.94 83 SER A CA 1
ATOM 669 C C . SER A 1 83 ? 8.080 -14.092 -38.538 1.00 73.94 83 SER A C 1
ATOM 671 O O . SER A 1 83 ? 7.165 -14.895 -38.365 1.00 73.94 83 SER A O 1
ATOM 673 N N . GLU A 1 84 ? 9.363 -14.474 -38.493 1.00 71.56 84 GLU A N 1
ATOM 674 C CA . GLU A 1 84 ? 9.803 -15.870 -38.326 1.00 71.56 84 GLU A CA 1
ATOM 675 C C . GLU A 1 84 ? 9.449 -16.466 -36.956 1.00 71.56 84 GLU A C 1
ATOM 677 O O . GLU A 1 84 ? 9.256 -17.683 -36.829 1.00 71.56 84 GLU A O 1
ATOM 682 N N . TRP A 1 85 ? 9.362 -15.614 -35.932 1.00 66.44 85 TRP A N 1
ATOM 683 C CA . TRP A 1 85 ? 9.007 -16.004 -34.566 1.00 66.44 85 TRP A CA 1
ATOM 684 C C . TRP A 1 85 ? 7.495 -16.019 -34.324 1.00 66.44 85 TRP A C 1
ATOM 686 O O . TRP A 1 85 ? 7.030 -16.660 -33.385 1.00 66.44 85 TRP A O 1
ATOM 696 N N . ASN A 1 86 ? 6.717 -15.368 -35.193 1.00 63.59 86 ASN A N 1
ATOM 697 C CA . ASN A 1 86 ? 5.255 -15.344 -35.147 1.00 63.59 86 ASN A CA 1
ATOM 698 C C . ASN A 1 86 ? 4.624 -16.567 -35.840 1.00 63.59 86 ASN A C 1
ATOM 700 O O . ASN A 1 86 ? 3.501 -16.513 -36.342 1.00 63.59 86 ASN A O 1
ATOM 704 N N . ARG A 1 87 ? 5.360 -17.684 -35.881 1.00 62.97 87 ARG A N 1
ATOM 705 C CA . ARG A 1 87 ? 4.828 -18.982 -36.287 1.00 62.97 87 ARG A CA 1
ATOM 706 C C . ARG A 1 87 ? 3.976 -19.514 -35.142 1.00 62.97 87 ARG A C 1
ATOM 708 O O . ARG A 1 87 ? 4.481 -20.166 -34.235 1.00 62.97 87 ARG A O 1
ATOM 715 N N . GLY A 1 88 ? 2.695 -19.161 -35.181 1.00 62.91 88 GLY A N 1
ATOM 716 C CA . GLY A 1 88 ? 1.678 -19.752 -34.326 1.00 62.91 88 GLY A CA 1
ATOM 717 C C . GLY A 1 88 ? 1.680 -21.274 -34.460 1.00 62.91 88 GLY A C 1
ATOM 718 O O . GLY A 1 88 ? 1.517 -21.807 -35.559 1.00 62.91 88 GLY A O 1
ATOM 719 N N . LEU A 1 89 ? 1.877 -21.937 -33.325 1.00 45.56 89 LEU A N 1
ATOM 720 C CA . LEU A 1 89 ? 1.241 -23.205 -32.992 1.00 45.56 89 LEU A CA 1
ATOM 721 C C . LEU A 1 89 ? 0.174 -22.903 -31.941 1.00 45.56 89 LEU A C 1
ATOM 723 O O . LEU A 1 89 ? 0.482 -22.095 -31.032 1.00 45.56 89 LEU A O 1
#

Nearest PDB structures (foldseek):
  7vp2-assembly1_B  TM=5.287E-01  e=1.363E+00  Arabidopsis thaliana

Mean predicted aligned error: 14.11 Å

Radius of gyration: 22.48 Å; Cα contacts (8 Å, |Δi|>4): 10; chains: 1; bounding box: 38×34×55 Å

pLDDT: mean 77.29, std 17.38, range [33.0, 98.19]

Foldseek 3Di:
DPDPPDDPDDDDDDDDDDDDPVRVVVLVVVCVVVVHDSVVVVVVVVVVVVVVVVVVVVVVVVVVVCVVCVPDPPDDDPVVVVVVVPPDD